Protein AF-A0A956L6P1-F1 (afdb_monomer_lite)

Sequence (104 aa):
AERARRHVDDPGFDGERLARHLRERGEAILDSWAEILGAAAEGSGQRCYSPYDEVKQGKALLRGIEERSSLGEHDRKFTAPTSMRDVESTVHIWVDRGAIWGSR

pLDDT: mean 70.75, std 13.84, range [44.47, 95.62]

Foldseek 3Di:
DVVVVVLVPDPPDDPVVVVVVVVVVVVLLVVLVVVVVVVVVVVPDFEDQDPPDPDHTDHHPDDDLVCLVVDDPSVNVVDDNPPCVPPDPDDDDDDDPDVPDDDD

Structure (mmCIF, N/CA/C/O backbone):
data_AF-A0A956L6P1-F1
#
_entry.id   AF-A0A956L6P1-F1
#
loop_
_atom_site.group_PDB
_atom_site.id
_atom_site.type_symbol
_atom_site.label_atom_id
_atom_site.label_alt_id
_atom_site.label_comp_id
_atom_site.label_asym_id
_atom_site.label_entity_id
_atom_site.label_seq_id
_atom_site.pdbx_PDB_ins_code
_atom_site.Cartn_x
_atom_site.Cartn_y
_atom_site.Cartn_z
_atom_site.occupancy
_atom_site.B_iso_or_equiv
_atom_site.auth_se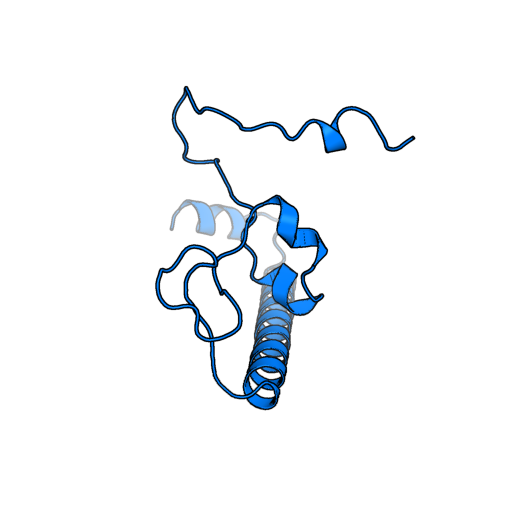q_id
_atom_site.auth_comp_id
_atom_site.auth_asym_id
_atom_site.auth_atom_id
_atom_site.pdbx_PDB_model_num
ATOM 1 N N . ALA A 1 1 ? -0.998 10.075 -26.037 1.00 53.06 1 ALA A N 1
ATOM 2 C CA . ALA A 1 1 ? -0.277 9.157 -26.948 1.00 53.06 1 ALA A CA 1
ATOM 3 C C . ALA A 1 1 ? 1.094 9.705 -27.358 1.00 53.06 1 ALA A C 1
ATOM 5 O O . ALA A 1 1 ? 2.079 8.997 -27.221 1.00 53.06 1 ALA A O 1
ATOM 6 N N . GLU A 1 2 ? 1.186 10.963 -27.793 1.00 48.47 2 GLU A N 1
ATOM 7 C CA . GLU A 1 2 ? 2.423 11.579 -28.310 1.00 48.47 2 GLU A CA 1
ATOM 8 C C . GLU A 1 2 ? 3.585 11.655 -27.295 1.00 48.47 2 GLU A C 1
ATOM 10 O O . GLU A 1 2 ? 4.711 11.292 -27.617 1.00 48.47 2 GLU A O 1
ATOM 15 N N . ARG A 1 3 ? 3.301 11.989 -26.025 1.00 55.47 3 ARG A N 1
ATOM 16 C CA . ARG A 1 3 ? 4.302 11.977 -24.936 1.00 55.47 3 ARG A CA 1
ATOM 17 C C . ARG A 1 3 ? 4.932 10.605 -24.673 1.00 55.47 3 ARG A C 1
ATOM 19 O O . ARG A 1 3 ? 6.110 10.536 -24.361 1.00 55.47 3 ARG A O 1
ATOM 26 N N . ALA A 1 4 ? 4.155 9.528 -24.789 1.00 56.53 4 ALA A N 1
ATOM 27 C CA . ALA A 1 4 ? 4.655 8.174 -24.556 1.00 5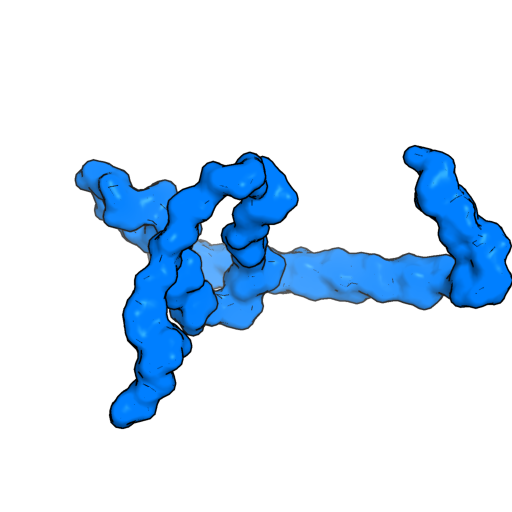6.53 4 ALA A CA 1
ATOM 28 C C . ALA A 1 4 ? 5.552 7.699 -25.708 1.00 56.53 4 ALA A C 1
ATOM 30 O O . ALA A 1 4 ? 6.557 7.046 -25.465 1.00 56.53 4 ALA A O 1
ATOM 31 N N . ARG A 1 5 ? 5.221 8.082 -26.952 1.00 57.34 5 ARG A N 1
ATOM 32 C CA . ARG A 1 5 ? 6.009 7.738 -28.147 1.00 57.34 5 ARG A CA 1
ATOM 33 C C . ARG A 1 5 ? 7.410 8.347 -28.109 1.00 57.34 5 ARG A C 1
ATOM 35 O O . ARG A 1 5 ? 8.371 7.650 -28.387 1.00 57.34 5 ARG A O 1
ATOM 42 N N . ARG A 1 6 ? 7.535 9.596 -27.650 1.00 60.09 6 ARG A N 1
ATOM 43 C CA . ARG A 1 6 ? 8.821 10.310 -27.566 1.00 60.09 6 ARG A CA 1
ATOM 44 C C . ARG A 1 6 ? 9.870 9.628 -26.673 1.00 60.09 6 ARG A C 1
ATOM 46 O O . ARG A 1 6 ? 11.053 9.855 -26.872 1.00 60.09 6 ARG A O 1
ATOM 53 N N . HIS A 1 7 ? 9.453 8.818 -25.699 1.00 60.09 7 HIS A N 1
ATOM 54 C CA . HIS A 1 7 ? 10.376 8.074 -24.836 1.00 60.09 7 HIS A CA 1
ATOM 55 C C . HIS A 1 7 ? 10.886 6.770 -25.457 1.00 60.09 7 HIS A C 1
ATOM 57 O O . HIS A 1 7 ? 11.900 6.263 -24.999 1.00 60.09 7 HIS A O 1
ATOM 63 N N . VAL A 1 8 ? 10.196 6.227 -26.465 1.00 60.88 8 VAL A N 1
ATOM 64 C CA . VAL A 1 8 ? 10.575 4.963 -27.119 1.00 60.88 8 VAL A CA 1
ATOM 65 C C . VAL A 1 8 ? 11.733 5.168 -28.100 1.00 60.88 8 VAL A C 1
ATOM 67 O O . VAL A 1 8 ? 12.537 4.263 -28.283 1.00 60.88 8 VAL A O 1
ATOM 70 N N . ASP A 1 9 ? 11.848 6.368 -28.675 1.00 70.94 9 ASP A N 1
ATOM 71 C CA . ASP A 1 9 ? 12.895 6.727 -29.642 1.00 70.94 9 ASP A CA 1
ATOM 72 C C . ASP A 1 9 ? 14.194 7.244 -28.978 1.00 70.94 9 ASP A C 1
ATOM 74 O O . ASP A 1 9 ? 15.118 7.678 -29.668 1.00 70.94 9 ASP A O 1
ATOM 78 N N . ASP A 1 10 ? 14.276 7.242 -27.641 1.00 74.69 10 ASP A N 1
ATOM 79 C CA . ASP A 1 10 ? 15.474 7.653 -26.900 1.00 74.69 10 ASP A CA 1
ATOM 80 C C . ASP A 1 10 ? 16.536 6.533 -26.964 1.00 74.69 10 ASP A C 1
ATOM 82 O O . ASP A 1 10 ? 16.241 5.403 -26.573 1.00 74.69 10 ASP A O 1
ATOM 86 N N . PRO A 1 11 ? 17.780 6.802 -27.408 1.00 70.94 11 PRO A N 1
ATOM 87 C CA . PRO A 1 11 ? 18.849 5.800 -27.463 1.00 70.94 11 PRO A CA 1
ATOM 88 C C . PRO A 1 11 ? 19.161 5.124 -26.118 1.00 70.94 11 PRO A C 1
ATOM 90 O O . PRO A 1 11 ? 19.753 4.047 -26.099 1.00 70.94 11 PRO A O 1
ATOM 93 N N . GLY A 1 12 ? 18.794 5.752 -24.994 1.00 77.94 12 GLY A N 1
ATOM 94 C CA . GLY A 1 12 ? 18.927 5.185 -23.649 1.00 77.94 12 GLY A CA 1
ATOM 95 C C . GLY A 1 12 ? 17.711 4.386 -23.167 1.00 77.94 12 GLY A C 1
ATOM 96 O O . GLY A 1 12 ? 17.707 3.914 -22.026 1.00 77.94 12 GLY A O 1
ATOM 97 N N . PHE A 1 13 ? 16.663 4.255 -23.983 1.00 80.62 13 PHE A N 1
ATOM 98 C CA . PHE A 1 13 ? 15.443 3.552 -23.611 1.00 80.62 13 PHE A CA 1
ATOM 99 C C . PHE A 1 13 ? 15.617 2.036 -23.700 1.00 80.62 13 PHE A C 1
ATOM 101 O O . PHE A 1 13 ? 15.669 1.441 -24.772 1.00 80.62 13 PHE A O 1
ATOM 108 N N . ASP A 1 14 ? 15.635 1.399 -22.534 1.00 86.56 14 ASP A N 1
ATOM 109 C CA . ASP A 1 14 ? 15.596 -0.052 -22.406 1.00 86.56 14 ASP A CA 1
ATOM 110 C C . ASP A 1 14 ? 14.158 -0.507 -22.112 1.00 86.56 14 ASP A C 1
ATOM 112 O O . ASP A 1 14 ? 13.679 -0.495 -20.968 1.00 86.56 14 ASP A O 1
ATOM 116 N N . GLY A 1 15 ? 13.452 -0.887 -23.179 1.00 85.81 15 GLY A N 1
ATOM 117 C CA . GLY A 1 15 ? 12.068 -1.350 -23.112 1.00 85.81 15 GLY A CA 1
ATOM 118 C C . GLY A 1 15 ? 11.897 -2.658 -22.337 1.00 85.81 15 GLY A C 1
ATOM 119 O O . GLY A 1 15 ? 10.883 -2.832 -21.659 1.00 85.81 15 GLY A O 1
ATOM 120 N N . GLU A 1 16 ? 12.885 -3.555 -22.366 1.00 88.50 16 GLU A N 1
ATOM 121 C CA . GLU A 1 16 ? 12.837 -4.816 -21.620 1.00 88.50 16 GLU A CA 1
ATOM 122 C C . GLU A 1 16 ? 13.002 -4.573 -20.122 1.00 88.50 16 GLU A C 1
ATOM 124 O O . GLU A 1 16 ? 12.242 -5.119 -19.314 1.00 88.50 16 GLU A O 1
ATOM 129 N N . ARG A 1 17 ? 13.929 -3.689 -19.736 1.00 88.31 17 ARG A N 1
ATOM 130 C CA . ARG A 1 17 ? 14.076 -3.248 -18.347 1.00 88.31 17 ARG A CA 1
ATOM 131 C C . ARG A 1 17 ? 12.815 -2.565 -17.842 1.00 88.31 17 ARG A C 1
ATOM 133 O O . ARG A 1 17 ? 12.397 -2.867 -16.724 1.00 88.31 17 ARG A O 1
ATOM 140 N N . LEU A 1 18 ? 12.197 -1.690 -18.638 1.00 88.44 18 LEU A N 1
ATOM 141 C CA . LEU A 1 18 ? 10.929 -1.067 -18.261 1.00 88.44 18 LEU A CA 1
ATOM 142 C C . LEU A 1 18 ? 9.822 -2.115 -18.103 1.00 88.44 18 LEU A C 1
ATOM 144 O O . LEU A 1 18 ? 9.129 -2.115 -17.089 1.00 88.44 18 LEU A O 1
ATOM 148 N N . ALA A 1 19 ? 9.672 -3.024 -19.067 1.00 91.75 19 ALA A N 1
ATOM 149 C CA . ALA A 1 19 ? 8.652 -4.067 -19.017 1.00 91.75 19 ALA A CA 1
ATOM 150 C C . ALA A 1 19 ? 8.828 -4.977 -17.794 1.00 91.75 19 ALA A C 1
ATOM 152 O O . ALA A 1 19 ? 7.857 -5.251 -17.092 1.00 91.75 19 ALA A O 1
ATOM 153 N N . ARG A 1 20 ? 10.061 -5.406 -17.498 1.00 94.81 20 ARG A N 1
ATOM 154 C CA . ARG A 1 20 ? 10.385 -6.165 -16.282 1.00 94.81 20 ARG A CA 1
ATOM 155 C C . ARG A 1 20 ? 10.019 -5.381 -15.024 1.00 94.81 20 ARG A C 1
ATOM 157 O O . ARG A 1 20 ? 9.290 -5.903 -14.192 1.00 94.81 20 ARG A O 1
ATOM 164 N N . HIS A 1 21 ? 10.433 -4.120 -14.932 1.00 91.94 21 HIS A N 1
ATOM 165 C CA . HIS A 1 21 ? 10.127 -3.282 -13.774 1.00 91.94 21 HIS A CA 1
ATOM 166 C C . HIS A 1 21 ? 8.615 -3.096 -13.563 1.00 91.94 21 HIS A C 1
ATOM 168 O O . HIS A 1 21 ? 8.132 -3.095 -12.433 1.00 91.94 21 HIS A O 1
ATOM 174 N N . LEU A 1 22 ? 7.845 -2.953 -14.646 1.00 92.88 22 LEU A N 1
ATOM 175 C CA . LEU A 1 22 ? 6.388 -2.858 -14.573 1.00 92.88 22 LEU A CA 1
ATOM 176 C C . LEU A 1 22 ? 5.746 -4.169 -14.106 1.00 92.88 22 LEU A C 1
ATOM 178 O O . LEU A 1 22 ? 4.811 -4.111 -13.310 1.00 92.88 22 LEU A O 1
ATOM 182 N N . ARG A 1 23 ? 6.248 -5.328 -14.554 1.00 95.38 23 ARG A N 1
ATOM 183 C CA . ARG A 1 23 ? 5.774 -6.642 -14.083 1.00 95.38 23 ARG A CA 1
ATOM 184 C C . ARG A 1 23 ? 6.048 -6.836 -12.597 1.00 95.38 23 ARG A C 1
ATOM 186 O O . ARG A 1 23 ? 5.103 -7.077 -11.860 1.00 95.38 23 ARG A O 1
ATOM 193 N N . GLU A 1 24 ? 7.286 -6.606 -12.160 1.00 94.69 24 GLU A N 1
ATOM 194 C CA . GLU A 1 24 ? 7.684 -6.704 -10.746 1.00 94.69 24 GLU A CA 1
ATOM 195 C C . GLU A 1 24 ? 6.811 -5.808 -9.856 1.00 94.69 24 GLU A C 1
ATOM 197 O O . GLU A 1 24 ? 6.362 -6.207 -8.783 1.00 94.69 24 GLU A O 1
ATOM 202 N N . ARG A 1 25 ? 6.513 -4.585 -10.314 1.00 91.44 25 ARG A N 1
ATOM 203 C CA . ARG A 1 25 ? 5.607 -3.682 -9.594 1.00 91.44 25 ARG A CA 1
ATOM 204 C C . ARG A 1 25 ? 4.164 -4.170 -9.590 1.00 91.44 25 ARG A C 1
ATOM 206 O O . ARG A 1 25 ? 3.490 -3.991 -8.582 1.00 91.44 25 ARG A O 1
ATOM 213 N N . GLY A 1 26 ? 3.687 -4.729 -10.699 1.00 92.69 26 GLY A N 1
ATOM 214 C CA . GLY A 1 26 ? 2.349 -5.308 -10.796 1.00 92.69 26 GLY A CA 1
ATOM 215 C C . GLY A 1 26 ? 2.170 -6.476 -9.830 1.00 92.69 26 GLY A C 1
ATOM 216 O O . GLY A 1 26 ? 1.215 -6.476 -9.058 1.00 92.69 26 GLY A O 1
ATOM 217 N N . GLU A 1 27 ? 3.124 -7.405 -9.815 1.00 95.62 27 GLU A N 1
ATOM 218 C CA . GLU A 1 27 ? 3.172 -8.540 -8.885 1.00 95.62 27 GLU A CA 1
ATOM 219 C C . GLU A 1 27 ? 3.193 -8.053 -7.432 1.00 95.62 27 GLU A C 1
ATOM 221 O O . GLU A 1 27 ? 2.298 -8.384 -6.662 1.00 95.62 27 GLU A O 1
ATOM 226 N N . ALA A 1 28 ? 4.096 -7.130 -7.086 1.00 89.19 28 ALA A N 1
ATOM 227 C CA . ALA A 1 28 ? 4.189 -6.596 -5.727 1.00 89.19 28 ALA A CA 1
ATOM 228 C C . ALA A 1 28 ? 2.902 -5.898 -5.238 1.00 89.19 28 ALA A C 1
ATOM 230 O O . ALA A 1 28 ? 2.608 -5.904 -4.035 1.00 89.19 28 ALA A O 1
ATOM 231 N N . ILE A 1 29 ? 2.149 -5.262 -6.146 1.00 90.12 29 ILE A N 1
ATOM 232 C CA . ILE A 1 29 ? 0.838 -4.672 -5.840 1.00 90.12 29 ILE A CA 1
ATOM 233 C C . ILE A 1 29 ? -0.185 -5.777 -5.581 1.00 90.12 29 ILE A C 1
ATOM 235 O O . ILE A 1 29 ? -0.888 -5.710 -4.576 1.00 90.12 29 ILE A O 1
ATOM 239 N N . LEU A 1 30 ? -0.266 -6.782 -6.455 1.00 93.88 30 LEU A N 1
ATOM 240 C CA . LEU A 1 30 ? -1.219 -7.884 -6.313 1.00 93.88 30 LEU A CA 1
ATOM 241 C C . LEU A 1 30 ? -0.971 -8.683 -5.031 1.00 93.88 30 LEU A C 1
ATOM 243 O O . LEU A 1 30 ? -1.918 -8.916 -4.282 1.00 93.88 30 LEU A O 1
ATOM 247 N N . ASP A 1 31 ? 0.286 -8.997 -4.728 1.00 93.56 31 ASP A N 1
ATOM 248 C CA . ASP A 1 31 ? 0.671 -9.699 -3.502 1.00 93.56 31 ASP A CA 1
ATOM 249 C C . ASP A 1 31 ? 0.275 -8.889 -2.265 1.00 93.56 31 ASP A C 1
ATOM 251 O O . ASP A 1 31 ? -0.386 -9.384 -1.357 1.00 93.56 31 ASP A O 1
ATOM 255 N N . SER A 1 32 ? 0.588 -7.588 -2.258 1.00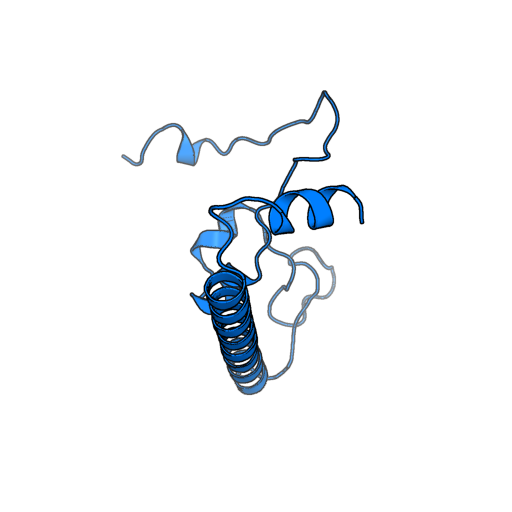 89.25 32 SER A N 1
ATOM 256 C CA . SER A 1 32 ? 0.219 -6.717 -1.137 1.00 89.25 32 SER A CA 1
ATOM 257 C C . SER A 1 32 ? -1.297 -6.575 -0.979 1.00 89.25 32 SER A C 1
ATOM 259 O O . SER A 1 32 ? -1.777 -6.388 0.135 1.00 89.25 32 SER A O 1
ATOM 261 N N . TRP A 1 33 ? -2.057 -6.647 -2.072 1.00 86.75 33 TRP A N 1
ATOM 262 C CA . TRP A 1 33 ? -3.516 -6.629 -2.023 1.00 86.75 33 TRP A CA 1
ATOM 263 C C . TRP A 1 33 ? -4.085 -7.932 -1.455 1.00 86.75 33 TRP A C 1
ATOM 265 O O . TRP A 1 33 ? -5.010 -7.889 -0.643 1.00 86.75 33 TRP A O 1
ATOM 275 N N . ALA A 1 34 ? -3.516 -9.079 -1.835 1.00 89.56 34 ALA A N 1
ATOM 276 C CA . ALA A 1 34 ? -3.906 -10.380 -1.302 1.00 89.56 34 ALA A CA 1
ATOM 277 C C . ALA A 1 34 ? -3.716 -10.445 0.223 1.00 89.56 34 ALA A C 1
ATOM 279 O O . ALA A 1 34 ? -4.635 -10.861 0.928 1.00 89.56 34 ALA A O 1
ATOM 280 N N . GLU A 1 35 ? -2.594 -9.931 0.736 1.00 87.75 35 GLU A N 1
ATOM 281 C CA . GLU A 1 35 ? -2.328 -9.832 2.180 1.00 87.75 35 GLU A CA 1
ATOM 282 C C . GLU A 1 35 ? -3.365 -8.962 2.911 1.00 87.75 35 GLU A C 1
ATOM 284 O O . GLU A 1 35 ? -3.886 -9.339 3.963 1.00 87.75 35 GLU A O 1
ATOM 289 N N . ILE A 1 36 ? -3.738 -7.813 2.332 1.00 82.94 36 ILE A N 1
ATOM 290 C CA . ILE A 1 36 ? -4.776 -6.935 2.903 1.00 82.94 36 ILE A CA 1
ATOM 291 C C . ILE A 1 36 ? -6.127 -7.652 2.963 1.00 82.94 36 ILE A C 1
ATOM 293 O O . ILE A 1 36 ? -6.838 -7.546 3.966 1.00 82.94 36 ILE A O 1
ATOM 297 N N . LEU A 1 37 ? -6.496 -8.374 1.901 1.00 82.94 37 LEU A N 1
ATOM 298 C CA . LEU A 1 37 ? -7.741 -9.139 1.856 1.00 82.94 37 LEU A CA 1
ATOM 299 C C . LEU A 1 37 ? -7.737 -10.293 2.863 1.00 82.94 37 LEU A C 1
ATOM 301 O O . LEU A 1 37 ? -8.750 -10.491 3.534 1.00 82.94 37 LEU A O 1
ATOM 305 N N . GLY A 1 38 ? -6.614 -11.001 3.016 1.00 83.62 38 GLY A N 1
ATOM 306 C CA . GLY A 1 38 ? -6.439 -12.042 4.032 1.00 83.62 38 GLY A CA 1
ATOM 307 C C . GLY A 1 38 ? -6.656 -11.494 5.443 1.00 83.62 38 GLY A C 1
ATOM 308 O O . GLY A 1 38 ? -7.562 -11.936 6.151 1.00 83.62 38 GLY A O 1
ATOM 309 N N . ALA A 1 39 ? -5.936 -10.428 5.802 1.00 76.25 39 ALA A N 1
ATOM 310 C CA . ALA A 1 39 ? -6.087 -9.761 7.097 1.00 76.25 39 ALA A CA 1
ATOM 311 C C . ALA A 1 39 ? -7.502 -9.189 7.323 1.00 76.25 39 ALA A C 1
ATOM 313 O O . ALA A 1 39 ? -7.990 -9.111 8.454 1.00 76.25 39 ALA A O 1
ATOM 314 N N . ALA A 1 40 ? -8.187 -8.759 6.259 1.00 72.19 40 ALA A N 1
ATOM 315 C CA . ALA A 1 40 ? -9.565 -8.290 6.348 1.00 72.19 40 ALA A CA 1
ATOM 316 C C . ALA A 1 40 ? -10.569 -9.433 6.570 1.00 72.19 40 ALA A C 1
ATOM 318 O O . ALA A 1 40 ? -11.534 -9.234 7.313 1.00 72.19 40 ALA A O 1
ATOM 319 N N . ALA A 1 41 ? -10.346 -10.596 5.953 1.00 72.69 41 ALA A N 1
ATOM 320 C CA . ALA A 1 41 ? -11.192 -11.780 6.083 1.00 72.69 41 ALA A CA 1
ATOM 321 C C . ALA A 1 41 ? -11.084 -12.419 7.478 1.00 72.69 41 ALA A C 1
ATOM 323 O O . ALA A 1 41 ? -12.104 -12.792 8.058 1.00 72.69 41 ALA A O 1
ATOM 324 N N . GLU A 1 42 ? -9.880 -12.468 8.052 1.00 65.75 42 GLU A N 1
ATOM 325 C CA . GLU A 1 42 ? -9.638 -12.985 9.409 1.00 65.75 42 GLU A CA 1
ATOM 326 C C . GLU A 1 42 ? -10.278 -12.114 10.508 1.00 65.75 42 GLU A C 1
ATOM 328 O O . GLU A 1 42 ? -10.622 -12.608 11.579 1.00 65.75 42 GLU A O 1
ATOM 333 N N . GLY A 1 43 ? -10.500 -10.821 10.240 1.00 61.66 43 GLY A N 1
ATOM 334 C CA . GLY A 1 43 ? -11.000 -9.842 11.214 1.00 61.66 43 GLY A CA 1
ATOM 335 C C . GLY A 1 43 ? -12.525 -9.726 11.370 1.00 61.66 43 GLY A C 1
ATOM 336 O O . GLY A 1 43 ? -12.978 -8.746 11.957 1.00 61.66 43 GLY A O 1
ATOM 337 N N . SER A 1 44 ? -13.323 -10.643 10.809 1.00 53.69 44 SER A N 1
ATOM 338 C CA . SER A 1 44 ? -14.799 -10.674 10.896 1.00 53.69 44 SER A CA 1
ATOM 339 C C . SER A 1 44 ? -15.504 -9.305 10.750 1.00 53.69 44 SER A C 1
ATOM 341 O O . SER A 1 44 ? -16.107 -8.767 11.676 1.00 53.69 44 SER A O 1
ATOM 343 N N . GLY A 1 45 ? -15.472 -8.753 9.536 1.00 65.38 45 GLY A N 1
ATOM 344 C CA . GLY A 1 45 ? -16.710 -8.358 8.850 1.00 65.38 45 GLY A CA 1
ATOM 345 C C . GLY A 1 45 ? -17.436 -7.060 9.211 1.00 65.38 45 GLY A C 1
ATOM 346 O O . GLY A 1 45 ? -18.459 -6.800 8.586 1.00 65.38 45 GLY A O 1
ATOM 347 N N . GLN A 1 46 ? -16.955 -6.219 10.128 1.00 69.06 46 GLN A N 1
ATOM 348 C CA . GLN A 1 46 ? -17.532 -4.877 10.278 1.00 69.06 46 GLN A CA 1
ATOM 349 C C . GLN A 1 46 ? -16.500 -3.796 9.939 1.00 69.06 46 GLN A C 1
ATOM 351 O O . GLN A 1 46 ? -15.419 -3.704 10.530 1.00 69.06 46 GLN A O 1
ATOM 356 N N . ARG A 1 47 ? -16.812 -3.010 8.908 1.00 72.06 47 ARG A N 1
ATOM 357 C CA . ARG A 1 47 ? -16.068 -1.824 8.482 1.00 72.06 47 ARG A CA 1
ATOM 358 C C . ARG A 1 47 ? -17.070 -0.689 8.341 1.00 72.06 47 ARG A C 1
ATOM 360 O O . ARG A 1 47 ? -18.111 -0.878 7.716 1.00 72.06 47 ARG A O 1
ATOM 367 N N . CYS A 1 48 ? -16.745 0.478 8.881 1.00 76.38 48 CYS A N 1
ATOM 368 C CA . CYS A 1 48 ? -17.487 1.702 8.601 1.00 76.38 48 CYS A CA 1
ATOM 369 C C . CYS A 1 48 ? -16.707 2.555 7.600 1.00 76.38 48 CYS A C 1
ATOM 371 O O . CYS A 1 48 ? -15.492 2.396 7.441 1.00 76.38 48 CYS A O 1
ATOM 373 N N . TYR A 1 49 ? -17.401 3.440 6.888 1.00 73.44 49 TYR A N 1
ATOM 374 C CA . TYR A 1 49 ? -16.737 4.297 5.916 1.00 73.44 49 TYR A CA 1
ATOM 375 C C . TYR A 1 49 ? -15.872 5.330 6.638 1.00 73.44 49 TYR A C 1
ATOM 377 O O . TYR A 1 49 ? -14.676 5.403 6.376 1.00 73.44 49 TYR A O 1
ATOM 385 N N . SER A 1 50 ? -16.439 6.050 7.604 1.00 76.00 50 SER A N 1
ATOM 386 C CA . SER A 1 50 ? -15.770 7.114 8.348 1.00 76.00 50 SER A CA 1
ATOM 387 C C . SER A 1 50 ? -15.781 6.859 9.856 1.00 76.00 50 SER A C 1
ATOM 389 O O . SER A 1 50 ? -16.761 6.335 10.394 1.00 76.00 50 SER A O 1
ATOM 391 N N . PRO A 1 51 ? -14.729 7.272 10.591 1.00 7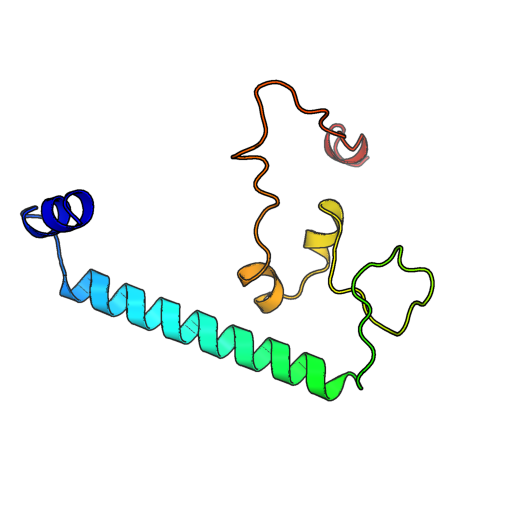3.56 51 PRO A N 1
ATOM 392 C CA . PRO A 1 51 ? -14.761 7.271 12.052 1.00 73.56 51 PRO A CA 1
ATOM 393 C C . PRO A 1 51 ? -15.786 8.270 12.619 1.00 73.56 51 PRO A C 1
ATOM 395 O O . PRO A 1 51 ? -16.081 8.220 13.816 1.00 73.56 51 PRO A O 1
ATOM 398 N N . TYR A 1 52 ? -16.328 9.161 11.784 1.00 79.62 52 TYR A N 1
ATOM 399 C CA . TYR A 1 52 ? -17.324 10.172 12.144 1.00 79.62 52 TYR A CA 1
ATOM 400 C C . TYR A 1 52 ? -18.757 9.798 11.740 1.00 79.62 52 TYR A C 1
ATOM 402 O O . TYR A 1 52 ? -19.662 10.589 11.988 1.00 79.62 52 TYR A O 1
ATOM 410 N N . ASP A 1 53 ? -18.977 8.620 11.145 1.00 77.69 53 ASP A N 1
ATOM 411 C CA . ASP A 1 53 ? -20.330 8.153 10.824 1.00 77.69 53 ASP A CA 1
ATOM 412 C C . ASP A 1 53 ? -21.154 7.949 12.109 1.00 77.69 53 ASP A C 1
ATOM 414 O O . ASP A 1 53 ? -20.629 7.510 13.139 1.00 77.69 53 ASP A O 1
ATOM 418 N N . GLU A 1 54 ? -22.458 8.243 12.046 1.00 78.12 54 GLU A N 1
ATOM 419 C CA . GLU A 1 54 ? -23.383 8.100 13.184 1.00 78.12 54 GLU A CA 1
ATOM 420 C C . GLU A 1 54 ? -23.522 6.639 13.640 1.00 78.12 54 GLU A C 1
ATOM 422 O O . GLU A 1 54 ? -23.628 6.357 14.834 1.00 78.12 54 GLU A O 1
ATOM 427 N N . VAL A 1 55 ? -23.460 5.694 12.697 1.00 75.81 55 VAL A N 1
ATOM 428 C CA . VAL A 1 55 ? -23.518 4.252 12.961 1.00 75.81 55 VAL A CA 1
ATOM 429 C C . VAL A 1 55 ? -22.146 3.637 12.696 1.00 75.81 55 VAL A C 1
ATOM 431 O O . VAL A 1 55 ? -21.780 3.332 11.562 1.00 75.81 55 VAL A O 1
ATOM 434 N N . LYS A 1 56 ? -21.372 3.433 13.765 1.00 71.44 56 LYS A N 1
ATOM 435 C CA . LYS A 1 56 ? -20.021 2.862 13.690 1.00 71.44 56 LYS A CA 1
ATOM 436 C C . LYS A 1 56 ? -20.078 1.351 13.838 1.00 71.44 56 LYS A C 1
ATOM 438 O O . LYS A 1 56 ? -20.173 0.832 14.947 1.00 71.44 56 LYS A O 1
ATOM 443 N N . GLN A 1 57 ? -20.002 0.643 12.719 1.00 70.56 57 GLN A N 1
ATOM 444 C CA . GLN A 1 57 ? -19.862 -0.809 12.716 1.00 70.56 57 GLN A CA 1
ATOM 445 C C . GLN A 1 57 ? -18.459 -1.186 12.244 1.00 70.56 57 GLN A C 1
ATOM 447 O O . GLN A 1 57 ? -18.183 -1.296 11.053 1.00 70.56 57 GLN A O 1
ATOM 452 N N . GLY A 1 58 ? -17.566 -1.369 13.217 1.00 71.50 58 GLY A N 1
ATOM 453 C CA . GLY A 1 58 ? -16.207 -1.873 13.035 1.00 71.50 58 GLY A CA 1
ATOM 454 C C . GLY A 1 58 ? -15.181 -0.852 12.524 1.00 71.50 58 GLY A C 1
ATOM 455 O O . GLY A 1 58 ? -15.267 0.333 12.834 1.00 71.50 58 GLY A O 1
ATOM 456 N N . LYS A 1 59 ? -14.127 -1.313 11.838 1.00 74.81 59 LYS A N 1
ATOM 457 C CA . LYS A 1 59 ? -12.925 -0.495 11.565 1.00 74.81 59 LYS A CA 1
ATOM 458 C C . LYS A 1 59 ? -13.146 0.480 10.405 1.00 74.81 59 LYS A C 1
ATOM 460 O O . LYS A 1 59 ? -13.472 0.042 9.304 1.00 74.81 59 LYS A O 1
ATOM 465 N N . ALA A 1 60 ? -12.903 1.769 10.645 1.00 74.62 60 ALA A N 1
ATOM 466 C CA . ALA A 1 60 ? -13.053 2.818 9.639 1.00 74.62 60 ALA A CA 1
ATOM 467 C C . ALA A 1 60 ? -12.094 2.644 8.447 1.00 74.62 60 ALA A C 1
ATOM 469 O O . ALA A 1 60 ? -10.922 2.287 8.623 1.00 74.62 60 ALA A O 1
ATOM 470 N N . LEU A 1 61 ? -12.603 2.891 7.237 1.00 72.50 61 LEU A N 1
ATOM 471 C CA . LEU A 1 61 ? -11.827 2.886 5.992 1.00 72.50 61 LEU A CA 1
ATOM 472 C C . LEU A 1 61 ? -11.180 4.250 5.719 1.00 72.50 61 LEU A C 1
ATOM 474 O O . LEU A 1 61 ? -10.015 4.304 5.326 1.00 72.50 61 LEU A O 1
ATOM 478 N N . LEU A 1 62 ? -11.919 5.337 5.953 1.00 70.19 62 LEU A N 1
ATOM 479 C CA . LEU A 1 62 ? -11.417 6.705 5.910 1.00 70.19 62 LEU A CA 1
ATOM 480 C C . LEU A 1 62 ? -10.502 6.946 7.110 1.00 70.19 62 LEU A C 1
ATOM 482 O O . LEU A 1 62 ? -10.836 6.586 8.239 1.00 70.19 62 LEU A O 1
ATOM 486 N N . ARG A 1 63 ? -9.355 7.576 6.858 1.00 68.69 63 ARG A N 1
ATOM 487 C CA . ARG A 1 63 ? -8.336 7.850 7.874 1.00 68.69 63 ARG A CA 1
ATOM 488 C C . ARG A 1 63 ? -7.845 9.279 7.778 1.00 68.69 63 ARG A C 1
ATOM 490 O O . ARG A 1 63 ? -7.724 9.823 6.678 1.00 68.69 63 ARG A O 1
ATOM 497 N N . GLY A 1 64 ? -7.540 9.861 8.933 1.00 68.31 64 GLY A N 1
ATOM 498 C CA . GLY A 1 64 ? -6.881 11.158 9.018 1.00 68.31 64 GLY A CA 1
ATOM 499 C C . GLY A 1 64 ? -5.432 11.111 8.523 1.00 68.31 64 GLY A C 1
ATOM 500 O O . GLY A 1 64 ? -4.798 10.056 8.477 1.00 68.31 64 GLY A O 1
ATOM 501 N N . ILE A 1 65 ? -4.883 12.281 8.187 1.00 65.50 65 ILE A N 1
ATOM 502 C CA . ILE A 1 65 ? -3.496 12.440 7.709 1.00 65.50 65 ILE A CA 1
ATOM 503 C C . ILE A 1 65 ? -2.481 11.924 8.750 1.00 65.50 65 ILE A C 1
ATOM 505 O O . ILE A 1 65 ? -1.470 11.318 8.393 1.00 65.50 65 ILE A O 1
ATOM 509 N N . GLU A 1 66 ? -2.781 12.104 10.036 1.00 66.19 66 GLU A N 1
ATOM 510 C CA . GLU A 1 66 ? -1.932 11.716 11.172 1.00 66.19 66 GLU A CA 1
ATOM 511 C C . GLU A 1 66 ? -1.954 10.205 11.462 1.00 66.19 66 GLU A C 1
ATOM 513 O O . GLU A 1 66 ? -1.009 9.653 12.027 1.00 66.19 66 GLU A O 1
ATOM 518 N N . GLU A 1 67 ? -2.985 9.491 11.004 1.00 62.94 67 GLU A N 1
ATOM 519 C CA . GLU A 1 67 ? -3.162 8.056 11.262 1.00 62.94 67 GLU A CA 1
ATOM 520 C C . GLU A 1 67 ? -2.306 7.167 10.346 1.00 62.94 67 GLU A C 1
ATOM 522 O O . GLU A 1 67 ? -2.281 5.942 10.505 1.00 62.94 67 GLU A O 1
ATOM 527 N N . ARG A 1 68 ? -1.565 7.759 9.400 1.00 62.50 68 ARG A N 1
ATOM 528 C CA . ARG A 1 68 ? -0.706 7.035 8.449 1.00 62.50 68 ARG A CA 1
ATOM 529 C C . ARG A 1 68 ? 0.372 6.193 9.141 1.00 62.50 68 ARG A C 1
ATOM 531 O O . ARG A 1 68 ? 0.768 5.154 8.614 1.00 62.50 68 ARG A O 1
ATOM 538 N N . SER A 1 69 ? 0.828 6.616 10.320 1.00 63.09 69 SER A N 1
ATOM 539 C CA . SER A 1 69 ? 1.812 5.899 11.145 1.00 63.09 69 SER A CA 1
ATOM 540 C C . SER A 1 69 ? 1.294 4.549 11.662 1.00 63.09 69 SER A C 1
ATOM 542 O O . SER A 1 69 ? 2.085 3.628 11.857 1.00 63.09 69 SER A O 1
ATOM 544 N N . SER A 1 70 ? -0.027 4.399 11.806 1.00 67.56 70 SER A N 1
ATOM 545 C CA . SER A 1 70 ? -0.685 3.183 12.310 1.00 67.56 70 SER A CA 1
ATOM 546 C C . SER A 1 70 ? -0.897 2.091 11.252 1.00 67.56 70 SER A C 1
ATOM 548 O O . SER A 1 70 ? -1.426 1.020 11.554 1.00 67.56 70 SER A O 1
ATOM 550 N N . LEU A 1 71 ? -0.526 2.356 9.997 1.00 68.88 71 LEU A N 1
ATOM 551 C CA . LEU A 1 71 ? -0.742 1.428 8.892 1.00 68.88 71 LEU A CA 1
ATOM 552 C C . LEU A 1 71 ? 0.295 0.306 8.884 1.00 68.88 71 LEU A C 1
ATOM 554 O O . LEU A 1 71 ? 1.494 0.563 9.053 1.00 68.88 71 LEU A O 1
ATOM 558 N N . GLY A 1 72 ? -0.176 -0.909 8.594 1.00 74.62 72 GLY A N 1
ATOM 559 C CA . GLY A 1 72 ? 0.678 -2.029 8.218 1.00 74.62 72 GLY A CA 1
ATOM 560 C C . GLY A 1 72 ? 1.439 -1.728 6.925 1.00 74.62 72 GLY A C 1
ATOM 561 O O . GLY A 1 72 ? 1.082 -0.827 6.162 1.00 74.62 72 GLY A O 1
ATOM 562 N N . GLU A 1 73 ? 2.518 -2.465 6.682 1.00 81.69 73 GLU A N 1
ATOM 563 C CA . GLU A 1 73 ? 3.403 -2.229 5.538 1.00 81.69 73 GLU A CA 1
ATOM 564 C C . GLU A 1 73 ? 2.656 -2.255 4.192 1.00 81.69 73 GLU A C 1
ATOM 566 O O . GLU A 1 73 ? 2.865 -1.378 3.351 1.00 81.69 73 GLU A O 1
ATOM 571 N N . HIS A 1 74 ? 1.741 -3.210 4.012 1.00 81.25 74 HIS A N 1
ATOM 572 C CA . HIS A 1 74 ? 0.965 -3.364 2.781 1.00 81.25 74 HIS A CA 1
ATOM 573 C C . HIS A 1 74 ? -0.076 -2.250 2.603 1.00 81.25 74 HIS A C 1
ATOM 575 O O . HIS A 1 74 ? -0.154 -1.666 1.522 1.00 81.25 74 HIS A O 1
ATOM 581 N N . ASP A 1 75 ? -0.802 -1.863 3.660 1.00 75.38 75 ASP A N 1
ATOM 582 C CA . ASP A 1 75 ? -1.795 -0.777 3.606 1.00 75.38 75 ASP A CA 1
ATOM 583 C C . ASP A 1 75 ? -1.176 0.569 3.180 1.00 75.38 75 ASP A C 1
ATOM 585 O O . ASP A 1 75 ? -1.801 1.369 2.473 1.00 75.38 75 ASP A O 1
ATOM 589 N N . ARG A 1 76 ? 0.084 0.828 3.564 1.00 74.62 76 ARG A N 1
ATOM 590 C CA . ARG A 1 76 ? 0.798 2.063 3.187 1.00 74.62 76 ARG A CA 1
ATOM 591 C C . ARG A 1 76 ? 0.983 2.203 1.679 1.00 74.62 76 ARG A C 1
ATOM 593 O O . ARG A 1 76 ? 1.046 3.336 1.203 1.00 74.62 76 ARG A O 1
ATOM 600 N N . LYS A 1 77 ? 1.056 1.093 0.935 1.00 75.50 77 LYS A N 1
ATOM 601 C CA . LYS A 1 77 ? 1.238 1.091 -0.529 1.00 75.50 77 LYS A CA 1
ATOM 602 C C . LYS A 1 77 ? -0.017 1.557 -1.274 1.00 75.50 77 LYS A C 1
ATOM 604 O O . LYS A 1 77 ? 0.104 2.108 -2.363 1.00 75.50 77 LYS A O 1
ATOM 609 N N . PHE A 1 78 ? -1.195 1.386 -0.670 1.00 73.19 78 PHE A N 1
ATOM 610 C CA . PHE A 1 78 ? -2.493 1.797 -1.227 1.00 73.19 78 PHE A CA 1
ATOM 611 C C . PHE A 1 78 ? -3.020 3.102 -0.635 1.00 73.19 78 PHE A C 1
ATOM 613 O O . PHE A 1 78 ? -4.029 3.639 -1.086 1.00 73.19 78 PHE A O 1
ATOM 620 N N . THR A 1 79 ? -2.327 3.641 0.364 1.00 69.69 79 THR A N 1
ATOM 621 C CA . THR A 1 79 ? -2.646 4.957 0.898 1.00 69.69 79 THR A CA 1
ATOM 622 C C . THR A 1 79 ? -2.091 6.002 -0.048 1.00 69.69 79 THR A C 1
ATOM 624 O O . THR A 1 79 ? -0.879 6.240 -0.093 1.00 69.69 79 THR A O 1
ATOM 627 N N . ALA A 1 80 ? -2.980 6.653 -0.793 1.00 59.56 80 ALA A N 1
ATOM 628 C CA . ALA A 1 80 ? -2.611 7.876 -1.474 1.00 59.56 80 ALA A CA 1
ATOM 629 C C . ALA A 1 80 ? -2.120 8.863 -0.399 1.00 59.56 80 ALA A C 1
ATOM 631 O O . ALA A 1 80 ? -2.847 9.098 0.572 1.00 59.56 80 ALA A O 1
ATOM 632 N N . PRO A 1 81 ? -0.908 9.445 -0.515 1.00 56.62 81 PRO A N 1
ATOM 633 C CA . PRO A 1 81 ? -0.652 10.671 0.223 1.00 56.62 81 PRO A CA 1
ATOM 634 C C . PRO A 1 81 ? -1.809 11.601 -0.130 1.00 56.62 81 PRO A C 1
ATOM 636 O O . PRO A 1 81 ? -2.168 11.670 -1.308 1.00 56.62 81 PRO A O 1
ATOM 639 N N . THR A 1 82 ? -2.429 12.238 0.865 1.00 56.91 82 THR A N 1
ATOM 640 C CA . THR A 1 82 ? -3.443 13.276 0.658 1.00 56.91 82 THR A CA 1
ATOM 641 C C . THR A 1 82 ? -2.791 14.383 -0.149 1.00 56.91 82 THR A C 1
ATOM 643 O O . THR A 1 82 ? -2.188 15.324 0.360 1.00 56.91 82 THR A O 1
ATOM 646 N N . SER A 1 83 ? -2.806 14.172 -1.452 1.00 48.28 83 SER A N 1
ATOM 647 C CA . SER A 1 83 ? -2.250 15.030 -2.453 1.00 48.28 83 SER A CA 1
ATOM 648 C C . SER A 1 83 ? -3.224 16.181 -2.515 1.00 48.28 83 SER A C 1
ATOM 650 O O . SER A 1 83 ? -4.222 16.120 -3.220 1.00 48.28 83 SER A O 1
ATOM 652 N N . MET A 1 84 ? -2.920 17.250 -1.786 1.00 53.59 84 MET A N 1
ATOM 653 C CA . MET A 1 84 ? -3.565 18.550 -1.972 1.00 53.59 84 MET A CA 1
ATOM 654 C C . MET A 1 84 ? -3.150 19.193 -3.311 1.00 53.59 84 MET A C 1
ATOM 656 O O . MET A 1 84 ? -3.158 20.408 -3.459 1.00 53.59 84 MET A O 1
ATOM 660 N N . ARG A 1 85 ? -2.690 18.395 -4.279 1.00 50.84 85 ARG A N 1
ATOM 661 C CA . ARG A 1 85 ? -1.897 18.849 -5.424 1.00 50.84 85 ARG A CA 1
ATOM 662 C C . ARG A 1 85 ? -2.744 19.312 -6.610 1.00 50.84 85 ARG A C 1
ATOM 664 O O . ARG A 1 85 ? -2.167 19.797 -7.571 1.00 50.84 85 ARG A O 1
ATOM 671 N N . ASP A 1 86 ? -4.067 19.245 -6.460 1.00 52.78 86 ASP A N 1
ATOM 672 C CA . ASP A 1 86 ? -5.063 19.923 -7.300 1.00 52.78 86 ASP A CA 1
ATOM 673 C C . ASP A 1 86 ? -5.892 20.948 -6.499 1.00 52.78 86 ASP A C 1
ATOM 675 O O . ASP A 1 86 ? -6.979 21.335 -6.918 1.00 52.78 86 ASP A O 1
ATOM 679 N N . VAL A 1 87 ? -5.424 21.371 -5.319 1.00 51.50 87 VAL A N 1
ATOM 680 C CA . VAL A 1 87 ? -6.181 22.301 -4.474 1.00 51.50 87 VAL A CA 1
ATOM 681 C C . VAL A 1 87 ? -5.710 23.726 -4.760 1.00 51.50 87 VAL A C 1
ATOM 683 O O . VAL A 1 87 ? -4.514 23.993 -4.836 1.00 51.50 87 VAL A O 1
ATOM 686 N N . GLU A 1 88 ? -6.690 24.591 -4.996 1.00 52.38 88 GLU A N 1
ATOM 687 C CA . GLU A 1 88 ? -6.626 25.973 -5.475 1.00 52.38 88 GLU A CA 1
ATOM 688 C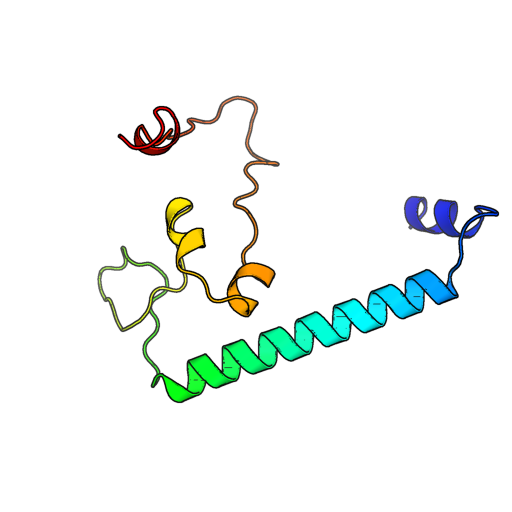 C . GLU A 1 88 ? -5.551 26.854 -4.804 1.00 52.38 88 GLU A C 1
ATOM 690 O O . GLU A 1 88 ? -4.997 26.522 -3.758 1.00 52.38 88 GLU A O 1
ATOM 695 N N . SER A 1 89 ? -5.283 28.041 -5.370 1.00 56.47 89 SER A N 1
ATOM 696 C CA . SER A 1 89 ? -4.253 28.987 -4.893 1.00 56.47 89 SER A CA 1
ATOM 697 C C . SER A 1 89 ? -4.375 29.404 -3.420 1.00 56.47 89 SER A C 1
ATOM 699 O O . SER A 1 89 ? -3.488 30.074 -2.891 1.00 56.47 89 SER A O 1
ATOM 701 N N . THR A 1 90 ? -5.475 29.065 -2.751 1.00 54.56 90 THR A N 1
ATOM 702 C CA . THR A 1 90 ? -5.711 29.368 -1.344 1.00 54.56 90 THR A CA 1
ATOM 703 C C . THR A 1 90 ? -6.382 28.171 -0.683 1.00 54.56 90 THR A C 1
ATOM 705 O O . THR A 1 90 ? -7.548 27.887 -0.927 1.00 54.56 90 THR A O 1
ATOM 708 N N . VAL A 1 91 ? -5.647 27.466 0.176 1.00 55.31 91 VAL A N 1
ATOM 709 C CA . VAL A 1 91 ? -6.193 26.381 0.995 1.00 55.31 91 VAL A CA 1
ATOM 710 C C . VAL A 1 91 ? -5.738 26.538 2.436 1.00 55.31 91 VAL A C 1
ATOM 712 O O . VAL A 1 91 ? -4.569 26.808 2.717 1.00 55.31 91 VAL A O 1
ATOM 715 N N . HIS A 1 92 ? -6.678 26.381 3.365 1.00 54.44 92 HIS A N 1
ATOM 716 C CA . HIS A 1 92 ? -6.380 26.385 4.789 1.00 54.44 92 HIS A CA 1
ATOM 717 C C . HIS A 1 92 ? -5.703 25.067 5.168 1.00 54.44 92 HIS A C 1
ATOM 719 O O . HIS A 1 92 ? -6.331 24.010 5.183 1.00 54.44 92 HIS A O 1
ATOM 725 N N . ILE A 1 93 ? -4.406 25.136 5.460 1.00 56.59 93 ILE A N 1
ATOM 726 C CA . ILE A 1 93 ? -3.648 24.011 6.003 1.00 56.59 93 ILE A CA 1
ATOM 727 C C . ILE A 1 93 ? -3.836 24.020 7.519 1.00 56.59 93 ILE A C 1
ATOM 729 O O . ILE A 1 93 ? -3.506 25.002 8.187 1.00 56.59 93 ILE A O 1
ATOM 733 N N . TRP A 1 94 ? -4.347 22.920 8.066 1.00 55.25 94 TRP A N 1
ATOM 734 C CA . TRP A 1 94 ? -4.318 22.679 9.503 1.00 55.25 94 TRP A CA 1
ATOM 735 C C . TRP A 1 94 ? -2.946 22.115 9.855 1.00 55.25 94 TRP A C 1
ATOM 737 O O . TRP A 1 94 ? -2.594 21.014 9.438 1.00 55.25 94 TRP A O 1
ATOM 747 N N . VAL A 1 95 ? -2.141 22.910 10.558 1.00 60.19 95 VAL A N 1
ATOM 748 C CA . VAL A 1 95 ? -0.816 22.493 11.019 1.00 60.19 95 VAL A CA 1
ATOM 749 C C . VAL A 1 95 ? -0.945 21.998 12.452 1.00 60.19 95 VAL A C 1
ATOM 751 O O . VAL A 1 95 ? -1.294 22.773 13.346 1.00 60.19 95 VAL A O 1
ATOM 754 N N . ASP A 1 96 ? -0.645 20.720 12.669 1.00 59.00 96 ASP A N 1
ATOM 755 C CA . ASP A 1 96 ? -0.502 20.169 14.012 1.00 59.00 96 ASP A CA 1
ATOM 756 C C . ASP A 1 96 ? 0.754 20.746 14.684 1.00 59.00 96 ASP A C 1
ATOM 758 O O . ASP A 1 96 ? 1.863 20.718 14.141 1.00 59.00 96 ASP A O 1
ATOM 762 N N . A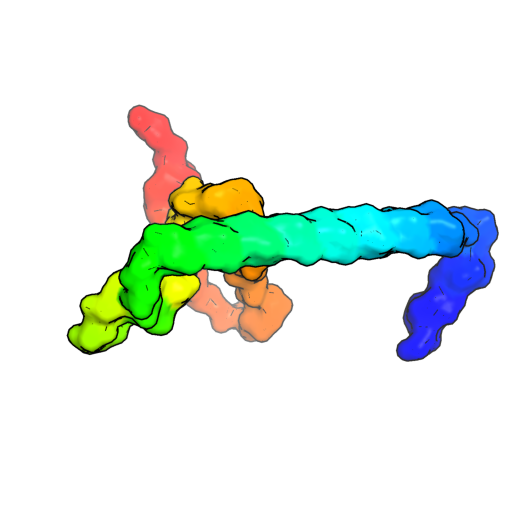RG A 1 97 ? 0.578 21.292 15.890 1.00 56.22 97 ARG A N 1
ATOM 763 C CA . ARG A 1 97 ? 1.653 21.908 16.679 1.00 56.22 97 ARG A CA 1
ATOM 764 C C . ARG A 1 97 ? 2.634 20.877 17.242 1.00 56.22 97 ARG A C 1
ATOM 766 O O . ARG A 1 97 ? 3.734 21.280 17.618 1.00 56.22 97 ARG A O 1
ATOM 773 N N . GLY A 1 98 ? 2.273 19.591 17.285 1.00 57.78 98 GLY A N 1
ATOM 774 C CA . GLY A 1 98 ? 3.139 18.514 17.775 1.00 57.78 98 GLY A CA 1
ATOM 775 C C . GLY A 1 98 ? 4.328 18.200 16.860 1.00 57.78 98 GLY A C 1
ATOM 776 O O . GLY A 1 98 ? 5.390 17.819 17.343 1.00 57.78 98 GLY A O 1
ATOM 777 N N . ALA A 1 99 ? 4.191 18.414 15.549 1.00 54.44 99 ALA A N 1
ATOM 778 C CA . ALA A 1 99 ? 5.236 18.094 14.571 1.00 54.44 99 ALA A CA 1
ATOM 779 C C . ALA A 1 99 ? 6.291 19.203 14.384 1.00 54.44 99 ALA A C 1
ATOM 781 O O . ALA A 1 99 ? 7.376 18.943 13.868 1.00 54.44 99 ALA A O 1
ATOM 782 N N . ILE A 1 100 ? 5.983 20.443 14.779 1.00 55.66 100 ILE A N 1
ATOM 783 C CA . ILE A 1 100 ? 6.839 21.620 14.522 1.00 55.66 100 ILE A CA 1
ATOM 784 C C . ILE A 1 100 ? 7.874 21.826 15.632 1.00 55.66 100 ILE A C 1
ATOM 786 O O . ILE A 1 100 ? 8.968 22.334 15.395 1.00 55.66 100 ILE A O 1
ATOM 790 N N . TRP A 1 101 ? 7.533 21.416 16.850 1.00 52.41 101 TRP A N 1
ATOM 791 C CA . TRP A 1 101 ? 8.405 21.500 18.010 1.00 52.41 101 TRP A CA 1
ATOM 792 C C . TRP A 1 101 ? 8.702 20.072 18.427 1.00 52.41 101 TRP A C 1
ATOM 794 O O . TRP A 1 101 ? 7.896 19.456 19.116 1.00 52.41 101 TRP A O 1
ATOM 804 N N . GLY A 1 102 ? 9.816 19.533 17.921 1.00 48.00 102 GLY A N 1
ATOM 805 C CA . GLY A 1 102 ? 10.250 18.168 18.203 1.00 48.00 102 GLY A CA 1
ATOM 806 C C . GLY A 1 102 ? 10.056 17.807 19.674 1.00 48.00 102 GLY A C 1
ATOM 807 O O . GLY A 1 102 ? 10.311 18.634 20.553 1.00 48.00 102 GLY A O 1
ATOM 808 N N . SER A 1 103 ? 9.552 16.590 19.897 1.00 54.28 103 SER A N 1
ATOM 809 C CA . SER A 1 103 ? 9.261 16.029 21.216 1.00 54.28 103 SER A CA 1
ATOM 810 C C . SER A 1 103 ? 10.324 16.436 22.232 1.00 54.28 103 SER A C 1
ATOM 812 O O . SER A 1 103 ? 11.515 16.196 22.022 1.00 54.28 103 SER A O 1
ATOM 814 N N . ARG A 1 104 ? 9.875 17.053 23.324 1.00 44.47 104 ARG A N 1
ATOM 815 C CA . ARG A 1 104 ? 10.622 16.999 24.579 1.00 44.47 104 ARG A CA 1
ATOM 816 C C . ARG A 1 104 ? 10.699 15.560 25.073 1.00 44.47 104 ARG A C 1
ATOM 818 O O . ARG A 1 104 ? 9.783 14.776 24.722 1.00 44.47 104 ARG A O 1
#

Secondary structure (DSSP, 8-state):
-HHHHHHHT-TT--HHHHHHHHHHHHHHHHHHHHHHHHHHHHT-S---S-TT-SS--SS-SS--GGGGGG--HHHHHH------TT--S-------TTTTS---

Radius of gyration: 20.13 Å; chains: 1; bounding box: 42×42×54 Å